Protein AF-A0A8G2MA28-F1 (afdb_monomer_lite)

pLDDT: mean 82.76, std 21.04, range [38.88, 98.56]

Secondary structure (DSSP, 8-state):
---------------------------------PPPPHHHHHHHHHHHHHHHHHHTHHHHHHHGGGS-HHHHHHHHHHHHHHHHHHHHT-HHHHHHHHHHHHHHHHHHHHHHHTT-

Foldseek 3Di:
DDDDDDDPPDDDDDDPDDDDDDDDDDPDPPPPDDDDDPVVVLLVVLLVLLVVLLVCLVVLLVLCPPPDVVLNVQSVVLSVQSVVLSVVSDPVSSVVSSVSSVVSSVVSVVRVVVVD

Organism: Staphylococcus aureus (NCBI:txid1280)

InterPro domains:
  IPR021612 Staphylococcal complement inhibitor SCIN [PF11546] (1-114)
  IPR029048 Heat shock protein 70kD, C-terminal domain superfamily [G3DSA:1.20.1270.10] (32-113)

Sequence (116 aa):
MKIRKSILAGTLAIVLASPLVNNLDKNEAQASTSLPTSNEYQNEKLANELKSLLDELNVNELATGSLNTYYKRTIKISGLKAMYALKSKDFKKMSEAKYQLQKIYNEIDEALKSKY

Structure (mmCIF, N/CA/C/O backbone):
data_AF-A0A8G2MA28-F1
#
_entry.id   AF-A0A8G2MA28-F1
#
loop_
_atom_site.group_PDB
_atom_site.id
_atom_site.type_symbol
_atom_site.label_atom_id
_atom_site.label_alt_id
_atom_site.label_comp_id
_atom_site.label_asym_id
_atom_site.label_entity_id
_atom_site.label_seq_id
_atom_site.pdbx_PDB_ins_code
_atom_site.Cartn_x
_atom_site.Cartn_y
_atom_site.Cartn_z
_atom_site.occupancy
_atom_site.B_iso_or_equiv
_atom_site.auth_seq_id
_atom_site.auth_comp_id
_atom_site.auth_asym_id
_atom_site.auth_atom_id
_atom_site.pdbx_PDB_model_num
ATOM 1 N N . MET A 1 1 ? 66.363 5.072 23.210 1.00 38.88 1 MET A N 1
ATOM 2 C CA . MET A 1 1 ? 66.103 4.613 21.824 1.00 38.88 1 MET A CA 1
ATOM 3 C C . MET A 1 1 ? 64.609 4.778 21.539 1.00 38.88 1 MET A C 1
ATOM 5 O O . MET A 1 1 ? 63.816 4.415 22.397 1.00 38.88 1 MET A O 1
ATOM 9 N N . LYS A 1 2 ? 64.224 5.432 20.432 1.00 43.00 2 LYS A N 1
ATOM 10 C CA . LYS A 1 2 ? 62.839 5.858 20.124 1.00 43.00 2 LYS A CA 1
ATOM 11 C C . LYS A 1 2 ? 62.006 4.692 19.569 1.00 43.00 2 LYS A C 1
AT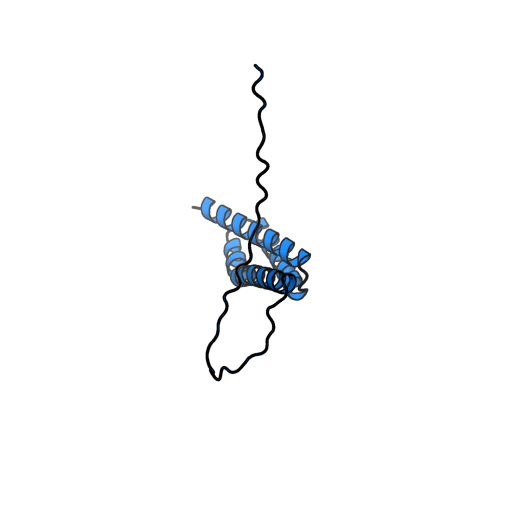OM 13 O O . LYS A 1 2 ? 62.415 4.088 18.584 1.00 43.00 2 LYS A O 1
ATOM 18 N N . ILE A 1 3 ? 60.834 4.425 20.143 1.00 56.00 3 ILE A N 1
ATOM 19 C CA . ILE A 1 3 ? 59.885 3.421 19.634 1.00 56.00 3 ILE A CA 1
ATOM 20 C C . ILE A 1 3 ? 59.054 4.078 18.523 1.00 56.00 3 ILE A C 1
ATOM 22 O O . ILE A 1 3 ? 58.337 5.046 18.777 1.00 56.00 3 ILE A O 1
ATOM 26 N N . ARG A 1 4 ? 59.172 3.593 17.282 1.00 53.31 4 ARG A N 1
ATOM 27 C CA . ARG A 1 4 ? 58.326 4.030 16.160 1.00 53.31 4 ARG A CA 1
ATOM 28 C C . ARG A 1 4 ? 57.135 3.080 16.043 1.00 53.31 4 ARG A C 1
ATOM 30 O O . ARG A 1 4 ? 57.322 1.874 15.946 1.00 53.31 4 ARG A O 1
ATOM 37 N N . LYS A 1 5 ? 55.922 3.636 16.067 1.00 55.50 5 LYS A N 1
ATOM 38 C CA . LYS A 1 5 ? 54.669 2.920 15.802 1.00 55.50 5 LYS A CA 1
ATOM 39 C C . LYS A 1 5 ? 54.532 2.718 14.291 1.00 55.50 5 LYS A C 1
ATOM 41 O O . LYS A 1 5 ? 54.460 3.701 13.559 1.00 55.50 5 LYS A O 1
ATOM 46 N N . SER A 1 6 ? 54.492 1.475 13.832 1.00 53.84 6 SER A N 1
ATOM 47 C CA . SER A 1 6 ? 54.096 1.114 12.470 1.00 53.84 6 SER A CA 1
ATOM 48 C C . SER A 1 6 ? 52.606 0.767 12.472 1.00 53.84 6 SER A C 1
ATOM 50 O O . SER A 1 6 ? 52.184 -0.203 13.095 1.00 53.84 6 SER A O 1
ATOM 52 N N . ILE A 1 7 ? 51.796 1.590 11.803 1.00 60.69 7 ILE A N 1
ATOM 53 C CA . ILE A 1 7 ? 50.393 1.279 11.516 1.00 60.69 7 ILE A CA 1
ATOM 54 C C . ILE A 1 7 ? 50.403 0.285 10.354 1.00 60.69 7 ILE A C 1
ATOM 56 O O . ILE A 1 7 ? 50.772 0.635 9.234 1.00 60.69 7 ILE A O 1
ATOM 60 N N . LEU A 1 8 ? 50.048 -0.965 10.644 1.00 51.91 8 LEU A N 1
ATOM 61 C CA . LEU A 1 8 ? 49.858 -2.012 9.649 1.00 51.91 8 LEU A CA 1
ATOM 62 C C . LEU A 1 8 ? 48.535 -1.727 8.921 1.00 51.91 8 LEU A C 1
ATOM 64 O O . LEU A 1 8 ? 47.458 -2.061 9.410 1.00 51.91 8 LEU A O 1
ATOM 68 N N . ALA A 1 9 ? 48.611 -1.035 7.786 1.00 54.78 9 ALA A N 1
ATOM 69 C CA . ALA A 1 9 ? 47.482 -0.859 6.882 1.00 54.78 9 ALA A CA 1
ATOM 70 C C . ALA A 1 9 ? 47.149 -2.219 6.245 1.00 54.78 9 ALA A C 1
ATOM 72 O O . ALA A 1 9 ? 47.793 -2.643 5.288 1.00 54.78 9 ALA A O 1
ATOM 73 N N . GLY A 1 10 ? 46.186 -2.934 6.827 1.00 50.31 10 GLY A N 1
ATOM 74 C CA . GLY A 1 10 ? 45.674 -4.186 6.281 1.00 50.31 10 GLY A CA 1
ATOM 75 C C . GLY A 1 10 ? 44.804 -3.919 5.057 1.00 50.31 10 GLY A C 1
ATOM 76 O O . GLY A 1 10 ? 43.709 -3.374 5.178 1.00 50.31 10 GLY A O 1
ATOM 77 N N . THR A 1 11 ? 45.280 -4.301 3.876 1.00 60.94 11 THR A N 1
ATOM 78 C CA . THR A 1 11 ? 44.464 -4.384 2.664 1.00 60.94 11 THR A CA 1
ATOM 79 C C . THR A 1 11 ? 43.659 -5.687 2.691 1.00 60.94 11 THR A C 1
ATOM 81 O O . THR A 1 11 ? 44.214 -6.782 2.740 1.00 60.94 11 THR A O 1
ATOM 84 N N . LEU A 1 12 ? 42.328 -5.579 2.677 1.00 45.19 12 LEU A N 1
ATOM 85 C CA . LEU A 1 12 ? 41.419 -6.716 2.505 1.00 45.19 12 LEU A CA 1
ATOM 86 C C . LEU A 1 12 ? 41.451 -7.168 1.039 1.00 45.19 12 LEU A C 1
ATOM 88 O O . LEU A 1 12 ? 40.784 -6.588 0.186 1.00 45.19 12 LEU A O 1
ATOM 92 N N . ALA A 1 13 ? 42.244 -8.197 0.742 1.00 52.00 13 ALA A N 1
ATOM 93 C CA . ALA A 1 13 ? 42.197 -8.896 -0.536 1.00 52.00 13 ALA A CA 1
ATOM 94 C C . ALA A 1 13 ? 41.091 -9.961 -0.492 1.00 52.00 13 ALA A C 1
ATOM 96 O O . ALA A 1 13 ? 41.209 -10.963 0.212 1.00 52.00 13 ALA A O 1
ATOM 97 N N . ILE A 1 14 ? 40.009 -9.750 -1.243 1.00 53.31 14 ILE A N 1
ATOM 98 C CA . ILE A 1 14 ? 38.986 -10.774 -1.474 1.00 53.31 14 ILE A CA 1
ATOM 99 C C . ILE A 1 14 ? 39.478 -11.638 -2.640 1.00 53.31 14 ILE A C 1
ATOM 101 O O . ILE A 1 14 ? 39.402 -11.236 -3.799 1.00 53.31 14 ILE A O 1
ATOM 105 N N . VAL A 1 15 ? 40.023 -12.814 -2.328 1.00 49.06 15 VAL A N 1
ATOM 106 C CA . VAL A 1 15 ? 40.339 -13.845 -3.325 1.00 49.06 15 VAL A CA 1
ATOM 107 C C . VAL A 1 15 ? 39.029 -14.530 -3.710 1.00 49.06 15 VAL A C 1
ATOM 109 O O . VAL A 1 15 ? 38.443 -15.254 -2.908 1.00 49.06 15 VAL A O 1
ATOM 112 N N . LEU A 1 16 ? 38.550 -14.292 -4.932 1.00 46.91 16 LEU A N 1
ATOM 113 C CA . LEU A 1 16 ? 37.446 -15.055 -5.515 1.00 46.91 16 LEU A CA 1
ATOM 114 C C . LEU A 1 16 ? 37.961 -16.459 -5.858 1.00 46.91 16 LEU A C 1
ATOM 116 O O . LEU A 1 16 ? 38.627 -16.658 -6.871 1.00 46.91 16 LEU A O 1
ATOM 120 N N . ALA A 1 17 ? 37.689 -17.425 -4.984 1.00 50.16 17 ALA A N 1
ATOM 121 C CA . ALA A 1 17 ? 37.927 -18.833 -5.266 1.00 50.16 17 ALA A CA 1
ATOM 122 C C . ALA A 1 17 ? 36.856 -19.346 -6.243 1.00 50.16 17 ALA A C 1
ATOM 124 O O . ALA A 1 17 ? 35.683 -19.450 -5.888 1.00 50.16 17 ALA A O 1
ATOM 125 N N . SER A 1 18 ? 37.258 -19.674 -7.470 1.00 58.19 18 SER A N 1
ATOM 126 C CA . SER A 1 18 ? 36.424 -20.425 -8.414 1.00 58.19 18 SER A CA 1
ATOM 127 C C . SER A 1 18 ? 36.451 -21.914 -8.050 1.00 58.19 18 SER A C 1
ATOM 129 O O . SER A 1 18 ? 37.548 -22.471 -7.948 1.00 58.19 18 SER A O 1
ATOM 131 N N . PRO A 1 19 ? 35.310 -22.610 -7.899 1.00 51.97 19 PRO A N 1
ATOM 132 C CA . PRO A 1 19 ? 35.321 -24.061 -7.865 1.00 51.97 19 PRO A CA 1
ATOM 133 C C . PRO A 1 19 ? 35.468 -24.594 -9.293 1.00 51.97 19 PRO A C 1
ATOM 135 O O . PRO A 1 19 ? 34.611 -24.408 -10.155 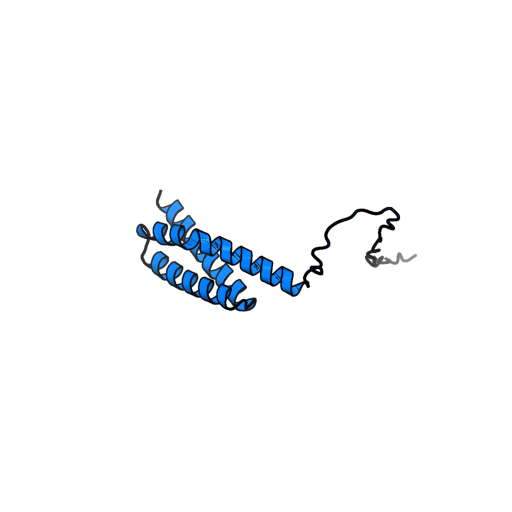1.00 51.97 19 PRO A O 1
ATOM 138 N N . LEU A 1 20 ? 36.591 -25.265 -9.525 1.00 48.44 20 LEU A N 1
ATOM 139 C CA . LEU A 1 20 ? 36.786 -26.192 -10.631 1.00 48.44 20 LEU A CA 1
ATOM 140 C C . LEU A 1 20 ? 35.793 -27.351 -10.446 1.00 48.44 20 LEU A C 1
ATOM 142 O O . LEU A 1 20 ? 35.893 -28.094 -9.471 1.00 48.44 20 LEU A O 1
ATOM 146 N N . VAL A 1 21 ? 34.843 -27.512 -11.365 1.00 47.75 21 VAL A N 1
ATOM 147 C CA . VAL A 1 21 ? 33.985 -28.702 -11.438 1.00 47.75 21 VAL A CA 1
ATOM 148 C C . VAL A 1 21 ? 34.152 -29.357 -12.802 1.00 47.75 21 VAL A C 1
ATOM 150 O O . VAL A 1 21 ? 33.533 -28.971 -13.788 1.00 47.75 21 VAL A O 1
ATOM 153 N N . ASN A 1 22 ? 35.005 -30.380 -12.830 1.00 47.09 22 ASN A N 1
ATOM 154 C CA . ASN A 1 22 ? 34.885 -31.476 -13.780 1.00 47.09 22 ASN A CA 1
ATOM 155 C C . ASN A 1 22 ? 33.776 -32.402 -13.265 1.00 47.09 22 ASN A C 1
ATOM 157 O O . ASN A 1 22 ? 33.889 -32.874 -12.133 1.00 47.09 22 ASN A O 1
ATOM 161 N N . ASN A 1 23 ? 32.747 -32.663 -14.077 1.00 46.56 23 ASN A N 1
ATOM 162 C CA . ASN A 1 23 ? 32.208 -33.996 -14.401 1.00 46.56 23 ASN A CA 1
ATOM 163 C C . ASN A 1 23 ? 30.749 -33.951 -14.897 1.00 46.56 23 ASN A C 1
ATOM 165 O O . ASN A 1 23 ? 29.870 -33.414 -14.234 1.00 46.56 23 ASN A O 1
ATOM 169 N N . LEU A 1 24 ? 30.560 -34.659 -16.016 1.00 39.09 24 LEU A N 1
ATOM 170 C CA . LEU A 1 24 ? 29.407 -35.463 -16.436 1.00 39.09 24 LEU A CA 1
ATOM 171 C C . LEU A 1 24 ? 28.028 -34.806 -16.628 1.00 39.09 24 LEU A C 1
ATOM 173 O O . LEU A 1 24 ? 27.277 -34.569 -15.689 1.00 39.09 24 LEU A O 1
ATOM 177 N N . ASP A 1 25 ? 27.682 -34.693 -17.913 1.00 50.06 25 ASP A N 1
ATOM 178 C CA . ASP A 1 25 ? 26.436 -35.165 -18.533 1.00 50.06 25 ASP A CA 1
ATOM 179 C C . ASP A 1 25 ? 25.221 -35.319 -17.603 1.00 50.06 25 ASP A C 1
ATOM 181 O O . ASP A 1 25 ? 24.991 -36.365 -16.988 1.00 50.06 25 ASP A O 1
ATOM 185 N N . LYS A 1 26 ? 24.383 -34.282 -17.579 1.00 40.53 26 LYS A N 1
ATOM 186 C CA . LYS A 1 26 ? 22.959 -34.413 -17.282 1.00 40.53 26 LYS A CA 1
ATOM 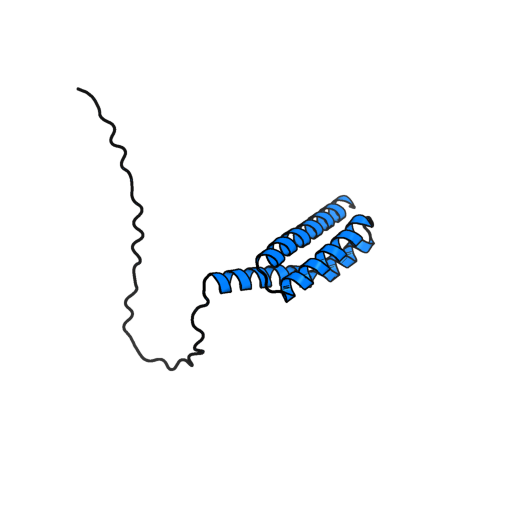187 C C . LYS A 1 26 ? 22.176 -33.545 -18.251 1.00 40.53 26 LYS A C 1
ATOM 189 O O . LYS A 1 26 ? 22.354 -32.333 -18.321 1.00 40.53 26 LYS A O 1
ATOM 194 N N . ASN A 1 27 ? 21.305 -34.219 -18.995 1.00 51.88 27 ASN A N 1
ATOM 195 C CA . ASN A 1 27 ? 20.188 -33.636 -19.714 1.00 51.88 27 ASN A CA 1
ATOM 196 C C . ASN A 1 27 ? 19.348 -32.807 -18.734 1.00 51.88 27 ASN A C 1
ATOM 198 O O . ASN A 1 27 ? 18.491 -33.344 -18.036 1.00 51.88 27 ASN A O 1
ATOM 202 N N . GLU A 1 28 ? 19.598 -31.507 -18.683 1.00 45.72 28 GLU A N 1
ATOM 203 C CA . GLU A 1 28 ? 18.729 -30.542 -18.029 1.00 45.72 28 GLU A CA 1
ATOM 204 C C . GLU A 1 28 ? 18.236 -29.593 -19.111 1.00 45.72 28 GLU A C 1
ATOM 206 O O . GLU A 1 28 ? 19.023 -28.985 -19.840 1.00 45.72 28 GLU A O 1
ATOM 211 N N . ALA A 1 29 ? 16.915 -29.524 -19.266 1.00 53.03 29 ALA A N 1
ATOM 212 C CA . ALA A 1 29 ? 16.269 -28.533 -20.101 1.00 53.03 29 ALA A CA 1
ATOM 213 C C . ALA A 1 29 ? 16.738 -27.147 -19.639 1.00 53.03 29 ALA A C 1
ATOM 215 O O . ALA A 1 29 ? 16.284 -26.634 -18.617 1.00 53.03 29 ALA A O 1
ATOM 216 N N . GLN A 1 30 ? 17.678 -26.555 -20.376 1.00 44.84 30 GLN A N 1
ATOM 217 C CA . GLN A 1 30 ? 18.101 -25.187 -20.144 1.00 44.84 30 GLN A CA 1
ATOM 218 C C . GLN A 1 30 ? 16.928 -24.284 -20.520 1.00 44.84 30 GLN A C 1
ATOM 220 O O . GLN A 1 30 ? 16.728 -23.946 -21.685 1.00 44.84 30 GLN A O 1
ATOM 225 N N . ALA A 1 31 ? 16.147 -23.860 -19.528 1.00 53.03 31 ALA A N 1
ATOM 226 C CA . ALA A 1 31 ? 15.509 -22.561 -19.625 1.00 53.03 31 ALA A CA 1
ATOM 227 C C . ALA A 1 31 ? 16.656 -21.541 -19.644 1.00 5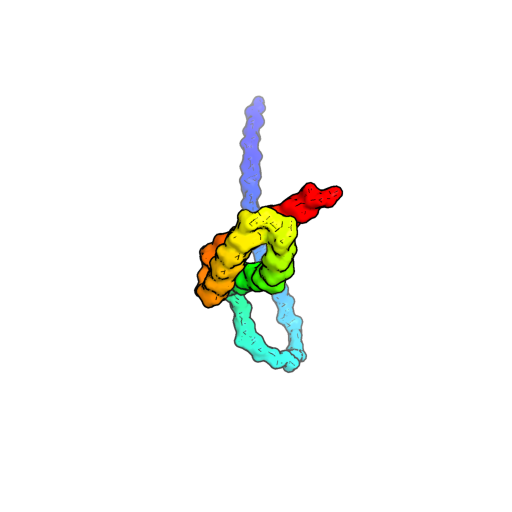3.03 31 ALA A C 1
ATOM 229 O O . ALA A 1 31 ? 17.185 -21.166 -18.601 1.00 53.03 31 ALA A O 1
ATOM 230 N N . SER A 1 32 ? 17.120 -21.175 -20.840 1.00 49.72 32 SER A N 1
ATOM 231 C CA . SER A 1 32 ? 18.172 -20.181 -21.046 1.00 49.72 32 SER A CA 1
ATOM 232 C C . SER A 1 32 ? 17.657 -18.787 -20.681 1.00 49.72 32 SER A C 1
ATOM 234 O O . SER A 1 32 ? 17.451 -17.943 -21.545 1.00 49.72 32 SER A O 1
ATOM 236 N N . THR A 1 33 ? 17.431 -18.522 -19.398 1.00 65.06 33 THR A N 1
ATOM 237 C CA . THR A 1 33 ? 17.374 -17.153 -18.890 1.00 65.06 33 THR A CA 1
ATOM 238 C C .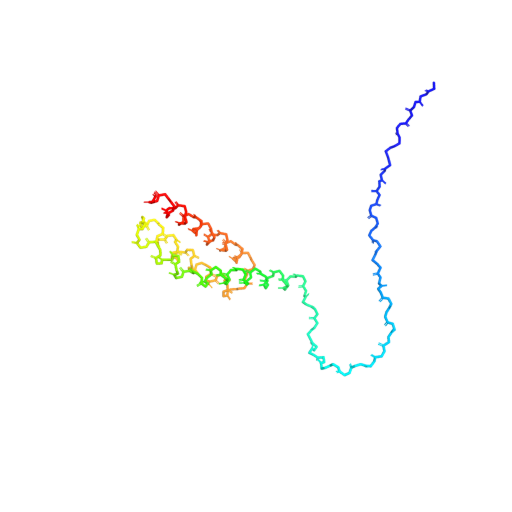 THR A 1 33 ? 18.717 -16.879 -18.239 1.00 65.06 33 THR A C 1
ATOM 240 O O . THR A 1 33 ? 19.047 -17.467 -17.209 1.00 65.06 33 THR A O 1
ATOM 243 N N . SER A 1 34 ? 19.527 -16.027 -18.866 1.00 76.00 34 SER A N 1
ATOM 244 C CA . SER A 1 34 ? 20.717 -15.459 -18.232 1.00 76.00 34 SER A CA 1
ATOM 245 C C . SER A 1 34 ? 20.368 -14.886 -16.854 1.00 76.00 34 SER A C 1
ATOM 247 O O . SER A 1 34 ? 19.256 -14.391 -16.663 1.00 76.00 34 SER A O 1
ATOM 249 N N . LEU A 1 35 ? 21.311 -14.929 -15.904 1.00 75.75 35 LEU A N 1
ATOM 250 C CA . LEU A 1 35 ? 21.133 -14.283 -14.600 1.00 75.75 35 LEU A CA 1
ATOM 251 C C . LEU A 1 35 ? 20.738 -12.806 -14.797 1.00 75.75 35 LEU A C 1
ATOM 253 O O . LEU A 1 35 ? 21.350 -12.139 -15.639 1.00 75.75 35 LEU A O 1
ATOM 257 N N . PRO A 1 36 ? 19.747 -12.292 -14.045 1.00 77.31 36 PRO A N 1
ATOM 258 C CA . PRO A 1 36 ? 19.335 -10.902 -14.157 1.00 77.31 36 PRO A CA 1
ATOM 259 C C . PRO A 1 36 ? 20.488 -9.977 -13.772 1.00 77.31 36 PRO A C 1
ATOM 261 O O . PRO A 1 36 ? 21.318 -10.283 -12.909 1.00 77.31 36 PRO A O 1
ATOM 264 N N . THR A 1 37 ? 20.524 -8.806 -14.395 1.00 85.31 37 THR A N 1
ATOM 265 C CA . THR A 1 37 ? 21.445 -7.748 -13.985 1.00 85.31 37 THR A CA 1
ATOM 266 C C . THR A 1 37 ? 21.095 -7.257 -12.575 1.00 85.31 37 THR A C 1
ATOM 268 O O . THR A 1 37 ? 19.957 -7.362 -12.114 1.00 85.31 37 THR A O 1
ATOM 271 N N . SER A 1 38 ? 22.068 -6.663 -11.875 1.00 83.06 38 SER A N 1
ATOM 272 C CA . SER A 1 38 ? 21.858 -6.116 -10.522 1.00 83.06 38 SER A CA 1
ATOM 273 C C . SER A 1 38 ? 20.656 -5.155 -10.453 1.00 83.06 38 SER A C 1
ATOM 275 O O . SER A 1 38 ? 19.854 -5.218 -9.521 1.00 83.06 38 SER A O 1
ATOM 277 N N . ASN A 1 39 ? 20.479 -4.319 -11.483 1.00 83.94 39 ASN A N 1
ATOM 278 C CA . ASN A 1 39 ? 19.385 -3.349 -11.560 1.00 83.94 39 ASN A CA 1
ATOM 279 C C . ASN A 1 39 ? 18.016 -4.007 -11.783 1.00 83.94 39 ASN A C 1
ATOM 281 O O . ASN A 1 39 ? 17.020 -3.533 -11.238 1.00 83.94 39 ASN A O 1
ATOM 285 N N . GLU A 1 40 ? 17.947 -5.077 -12.578 1.00 87.69 40 GLU A N 1
ATOM 286 C CA . GLU A 1 40 ? 16.708 -5.838 -12.788 1.00 87.69 40 GLU A CA 1
ATOM 287 C C . GLU A 1 40 ? 16.278 -6.512 -11.491 1.00 87.69 40 GLU A C 1
ATOM 289 O O . GLU A 1 40 ? 15.141 -6.331 -11.060 1.00 87.69 40 GLU A O 1
ATOM 294 N N . TYR A 1 41 ? 17.215 -7.174 -10.808 1.00 91.25 41 TYR A N 1
ATOM 295 C CA . TYR A 1 41 ? 16.938 -7.838 -9.537 1.00 91.25 41 TYR A CA 1
ATOM 296 C C . TYR A 1 41 ? 16.442 -6.858 -8.461 1.00 91.25 41 TYR A C 1
ATOM 298 O O . TYR A 1 41 ? 15.473 -7.128 -7.755 1.00 91.25 41 TYR A O 1
ATOM 306 N N . GLN A 1 42 ? 17.075 -5.687 -8.337 1.00 91.69 42 GLN A N 1
ATOM 307 C CA . GLN A 1 42 ? 16.671 -4.664 -7.364 1.00 91.69 42 GLN A CA 1
ATOM 308 C C . GLN A 1 42 ? 15.294 -4.066 -7.678 1.00 91.69 42 GLN A C 1
ATOM 310 O O . GLN A 1 42 ? 14.491 -3.864 -6.764 1.00 91.69 42 GLN A O 1
ATOM 315 N N . ASN A 1 43 ? 15.012 -3.792 -8.956 1.00 93.19 43 ASN A N 1
ATOM 316 C CA . ASN A 1 43 ? 13.705 -3.304 -9.391 1.00 93.19 43 ASN A CA 1
ATOM 317 C C . ASN A 1 43 ? 12.605 -4.335 -9.148 1.00 93.19 43 ASN A C 1
ATOM 319 O O . ASN A 1 43 ? 11.534 -3.980 -8.657 1.00 93.19 43 ASN A O 1
ATOM 323 N N . GLU A 1 44 ? 12.865 -5.600 -9.473 1.00 94.12 44 GLU A N 1
ATOM 324 C CA . GLU A 1 44 ? 11.917 -6.690 -9.270 1.00 94.12 44 GLU A CA 1
ATOM 325 C C . GLU A 1 44 ? 11.642 -6.910 -7.782 1.00 94.12 44 GLU A C 1
ATOM 327 O O . GLU A 1 44 ? 10.483 -6.952 -7.368 1.00 94.12 44 GLU A O 1
ATOM 332 N N . LYS A 1 45 ? 12.693 -6.936 -6.954 1.00 96.19 45 LYS A N 1
ATOM 333 C CA . LYS A 1 45 ? 12.558 -7.028 -5.498 1.00 96.19 45 LYS A CA 1
ATOM 334 C C . LYS A 1 45 ? 11.672 -5.909 -4.947 1.00 96.19 45 LYS A C 1
ATOM 336 O O . LYS A 1 45 ? 10.737 -6.184 -4.199 1.00 96.19 45 LYS A O 1
ATOM 341 N N . LEU A 1 46 ? 11.928 -4.660 -5.340 1.00 97.44 46 LEU A N 1
ATOM 342 C CA . LEU A 1 46 ? 11.140 -3.515 -4.882 1.00 97.44 46 LEU A CA 1
ATOM 343 C C . LEU A 1 46 ? 9.684 -3.576 -5.372 1.00 97.44 46 LEU A C 1
ATOM 345 O O . LEU A 1 46 ? 8.766 -3.237 -4.624 1.00 97.44 46 LEU A O 1
ATOM 349 N N . ALA A 1 47 ? 9.461 -4.017 -6.611 1.00 98.06 47 ALA A N 1
ATOM 350 C CA . ALA A 1 47 ? 8.120 -4.200 -7.153 1.00 98.06 47 ALA A CA 1
ATOM 351 C C . ALA A 1 47 ? 7.334 -5.263 -6.372 1.00 98.06 47 ALA A C 1
ATOM 353 O O . ALA A 1 47 ? 6.159 -5.043 -6.077 1.00 98.06 47 ALA A O 1
ATOM 354 N N . ASN A 1 48 ? 7.980 -6.371 -6.000 1.00 98.06 48 ASN A N 1
ATOM 355 C CA . ASN A 1 48 ? 7.372 -7.437 -5.205 1.00 98.06 48 ASN A CA 1
ATOM 356 C C . ASN A 1 48 ? 7.028 -6.956 -3.791 1.00 98.06 48 ASN A C 1
ATOM 358 O O . ASN A 1 48 ? 5.909 -7.159 -3.335 1.00 98.06 48 ASN A O 1
ATOM 362 N N . GLU A 1 49 ? 7.935 -6.231 -3.133 1.00 98.12 49 GLU A N 1
ATOM 363 C CA . GLU A 1 49 ? 7.672 -5.637 -1.816 1.00 98.12 49 GLU A CA 1
ATOM 364 C C . GLU A 1 49 ? 6.497 -4.644 -1.851 1.00 98.12 49 GLU A C 1
ATOM 366 O O . GLU A 1 49 ? 5.642 -4.655 -0.968 1.00 98.12 49 GLU A O 1
ATOM 371 N N . LEU A 1 50 ? 6.421 -3.792 -2.881 1.00 98.44 50 LEU A N 1
ATOM 372 C CA . LEU A 1 50 ? 5.299 -2.864 -3.053 1.00 98.44 50 LEU A CA 1
ATOM 373 C C . LEU A 1 50 ? 3.989 -3.601 -3.365 1.00 98.44 50 LEU A C 1
ATOM 375 O O . LEU A 1 50 ? 2.922 -3.175 -2.924 1.00 98.44 50 LEU A O 1
ATOM 379 N N . LYS A 1 51 ? 4.062 -4.701 -4.122 1.00 98.50 51 LYS A N 1
ATOM 380 C CA . LYS A 1 51 ? 2.909 -5.540 -4.445 1.00 98.50 51 LYS A CA 1
ATOM 381 C C . LYS A 1 51 ? 2.346 -6.220 -3.196 1.00 98.50 51 LYS A C 1
ATOM 383 O O . LYS A 1 51 ? 1.139 -6.134 -3.003 1.00 98.50 51 LYS A O 1
ATOM 388 N N . SER A 1 52 ? 3.194 -6.768 -2.324 1.00 98.44 52 SER A N 1
ATOM 389 C CA . SER A 1 52 ? 2.763 -7.333 -1.039 1.00 98.44 52 SER A CA 1
ATOM 390 C C . SER A 1 52 ? 1.979 -6.327 -0.196 1.00 98.44 52 SER A C 1
ATOM 392 O O . SER A 1 52 ? 0.913 -6.657 0.309 1.00 98.44 52 SER A O 1
ATOM 394 N N . LEU A 1 53 ? 2.440 -5.073 -0.109 1.00 98.44 53 LEU A N 1
ATOM 395 C CA . LEU A 1 53 ? 1.684 -4.031 0.597 1.00 98.44 53 LEU A CA 1
ATOM 396 C C . LEU A 1 53 ? 0.332 -3.757 -0.071 1.00 98.44 53 LEU A C 1
ATOM 398 O O . LEU A 1 53 ? -0.686 -3.655 0.602 1.00 98.44 53 LEU A O 1
ATOM 402 N N . LEU A 1 54 ? 0.299 -3.662 -1.402 1.00 98.50 54 LEU A N 1
ATOM 403 C CA . LEU A 1 54 ? -0.946 -3.438 -2.141 1.00 98.50 54 LEU A CA 1
ATOM 404 C C . LEU A 1 54 ? -1.961 -4.578 -1.982 1.00 98.50 54 LEU A C 1
ATOM 406 O O . LEU A 1 54 ? -3.160 -4.313 -2.051 1.00 98.50 54 LEU A O 1
ATOM 410 N N . ASP A 1 55 ? -1.511 -5.813 -1.766 1.00 98.44 55 ASP A N 1
ATOM 411 C CA . ASP A 1 55 ? -2.398 -6.957 -1.524 1.00 98.44 55 ASP A CA 1
ATOM 412 C C . ASP A 1 55 ? -3.168 -6.816 -0.201 1.00 98.44 55 ASP A C 1
ATOM 414 O O . ASP A 1 55 ? -4.335 -7.198 -0.111 1.00 98.44 55 ASP A O 1
ATOM 418 N N . GLU A 1 56 ? -2.570 -6.160 0.794 1.00 97.69 56 GLU A N 1
ATOM 419 C CA . GLU A 1 56 ? -3.183 -5.881 2.098 1.00 97.69 56 GLU A CA 1
ATOM 420 C C . GLU A 1 56 ? -3.906 -4.521 2.157 1.00 97.69 56 GLU A C 1
ATOM 422 O O . GLU A 1 56 ? -4.490 -4.155 3.184 1.00 97.69 56 GLU A O 1
ATOM 427 N N . LEU A 1 57 ? -3.916 -3.755 1.058 1.00 98.25 57 LEU A N 1
ATOM 428 C CA . LEU A 1 57 ? -4.486 -2.404 1.015 1.00 98.25 57 LEU A CA 1
ATOM 429 C C . LEU A 1 57 ? -5.958 -2.368 1.405 1.00 98.25 57 LEU A C 1
ATOM 431 O O . LEU A 1 57 ? -6.353 -1.514 2.195 1.00 98.25 57 LEU A O 1
ATOM 435 N N . ASN A 1 58 ? -6.760 -3.291 0.878 1.00 97.75 58 ASN A N 1
ATOM 436 C CA . ASN A 1 58 ? -8.191 -3.316 1.163 1.00 97.75 58 ASN A CA 1
ATOM 437 C C . ASN A 1 58 ? -8.475 -3.622 2.644 1.00 97.75 58 ASN A C 1
ATOM 439 O O . ASN A 1 58 ? -9.403 -3.063 3.222 1.00 97.75 58 ASN A O 1
ATOM 443 N N . VAL A 1 59 ? -7.653 -4.471 3.272 1.00 97.88 59 VAL A N 1
ATOM 444 C CA . VAL A 1 59 ? -7.775 -4.808 4.699 1.00 97.88 59 VAL A CA 1
ATOM 445 C C . VAL A 1 59 ? -7.496 -3.573 5.552 1.00 97.88 59 VAL A C 1
ATOM 447 O O . VAL A 1 59 ? -8.311 -3.204 6.398 1.00 97.88 59 VAL A O 1
ATOM 450 N N . ASN A 1 60 ? -6.388 -2.884 5.276 1.00 98.00 60 ASN A N 1
ATOM 451 C CA . ASN A 1 60 ? -6.017 -1.666 5.987 1.00 98.00 60 ASN A CA 1
ATOM 452 C C . ASN A 1 60 ? -7.022 -0.528 5.744 1.00 98.00 60 ASN A C 1
ATOM 454 O O . ASN A 1 60 ? -7.392 0.180 6.680 1.00 98.00 60 ASN A O 1
ATOM 458 N N . GLU A 1 61 ? -7.524 -0.362 4.514 1.00 97.94 61 GLU A N 1
ATOM 459 C CA . GLU A 1 61 ? -8.554 0.638 4.209 1.00 97.94 61 GLU A CA 1
ATOM 460 C C . GLU A 1 61 ? -9.836 0.366 5.004 1.00 97.94 61 GLU A C 1
ATOM 462 O O . GLU A 1 61 ? -10.399 1.292 5.595 1.00 97.94 61 GLU A O 1
ATOM 467 N N . LEU A 1 62 ? -10.270 -0.894 5.079 1.00 97.75 62 LEU A N 1
ATOM 468 C CA . LEU A 1 62 ? -11.444 -1.284 5.852 1.00 97.75 62 LEU A CA 1
ATOM 469 C C . LEU A 1 62 ? -11.251 -1.032 7.354 1.00 97.75 62 LEU A C 1
ATOM 471 O O . LEU A 1 62 ? -12.162 -0.517 8.007 1.00 97.75 62 LEU A O 1
ATOM 475 N N . ALA A 1 63 ? -10.058 -1.309 7.889 1.00 96.44 63 ALA A N 1
ATOM 476 C CA . ALA A 1 63 ? -9.726 -1.066 9.293 1.00 96.44 63 ALA A CA 1
ATOM 477 C C . ALA A 1 63 ? -9.867 0.419 9.688 1.00 96.44 63 ALA A C 1
ATOM 479 O O . ALA A 1 63 ? -10.290 0.736 10.805 1.00 96.44 63 ALA A O 1
ATOM 480 N N . THR A 1 64 ? -9.632 1.346 8.748 1.00 97.12 64 THR A N 1
ATOM 481 C CA . THR A 1 64 ? -9.849 2.786 8.986 1.00 97.12 64 THR A CA 1
ATOM 482 C C . THR A 1 64 ? -11.312 3.182 9.182 1.00 97.12 64 THR A C 1
ATOM 484 O O . THR A 1 64 ? -11.575 4.295 9.632 1.00 97.12 64 THR A O 1
ATOM 487 N N . GLY A 1 65 ? -12.278 2.302 8.889 1.00 95.69 65 GLY A N 1
ATOM 488 C CA . GLY A 1 65 ? -13.708 2.594 9.025 1.00 95.69 65 GLY A CA 1
ATOM 489 C C . GLY A 1 65 ? -14.133 2.987 10.443 1.00 95.69 65 GLY A C 1
ATOM 490 O O . GLY A 1 65 ? -15.120 3.699 10.607 1.00 95.69 65 GLY A O 1
ATOM 491 N N . SER A 1 66 ? -13.367 2.567 11.453 1.00 94.12 66 SER A N 1
ATOM 492 C CA . SER A 1 66 ? -13.617 2.884 12.862 1.00 94.12 66 SER A CA 1
ATOM 493 C C . SER A 1 66 ? -12.651 3.925 13.455 1.00 94.12 66 SER A C 1
ATOM 495 O O . SER A 1 66 ? -12.707 4.192 14.659 1.00 94.12 66 SER A O 1
ATOM 497 N N . LEU A 1 67 ? -11.756 4.477 12.630 1.00 96.06 67 LEU A N 1
ATOM 498 C CA . LEU A 1 67 ? -10.741 5.461 13.008 1.00 96.06 67 LEU A CA 1
ATOM 499 C C . LEU A 1 67 ? -11.123 6.869 12.518 1.00 96.06 67 LEU A C 1
ATOM 501 O O . LEU A 1 67 ? -12.124 7.073 11.832 1.00 96.06 67 LEU A O 1
ATOM 505 N N . ASN A 1 68 ? -10.299 7.863 12.860 1.00 96.38 68 ASN A N 1
ATOM 506 C CA . ASN A 1 68 ? -10.449 9.231 12.363 1.00 96.38 68 ASN A CA 1
ATOM 507 C C . ASN A 1 68 ? -10.408 9.279 10.816 1.00 96.38 68 ASN A C 1
ATOM 509 O O . ASN A 1 68 ? -9.652 8.549 10.169 1.00 96.38 68 ASN A O 1
ATOM 513 N N . THR A 1 69 ? -11.173 10.194 10.215 1.00 96.88 69 THR A N 1
ATOM 514 C CA . THR A 1 69 ? -11.226 10.415 8.759 1.00 96.88 69 THR A CA 1
ATOM 515 C C . THR A 1 69 ? -9.863 10.715 8.133 1.00 96.88 69 THR A C 1
ATOM 517 O O . THR A 1 69 ? -9.663 10.422 6.951 1.00 96.88 69 THR A O 1
ATOM 520 N N . TYR A 1 70 ? -8.912 11.240 8.916 1.00 97.62 70 TYR A N 1
ATOM 521 C CA . TYR A 1 70 ? -7.510 11.388 8.526 1.00 97.62 70 TYR A CA 1
ATOM 522 C C . TYR A 1 70 ? -6.941 10.094 7.926 1.00 97.62 70 TYR A C 1
ATOM 524 O O . TYR A 1 70 ? -6.448 10.127 6.799 1.00 97.62 70 TYR A O 1
ATOM 532 N N . TYR A 1 71 ? -7.079 8.956 8.616 1.00 98.06 71 TYR A N 1
ATOM 533 C CA . TYR A 1 71 ? -6.483 7.689 8.183 1.00 98.06 71 TYR A CA 1
ATOM 534 C C . TYR A 1 71 ? -7.087 7.209 6.866 1.00 98.06 71 TYR A C 1
ATOM 536 O O . TYR A 1 71 ? -6.353 6.907 5.926 1.00 98.06 71 TYR A O 1
ATOM 544 N N . LYS A 1 72 ? -8.423 7.244 6.756 1.00 98.00 72 LYS A N 1
ATOM 545 C CA . LYS A 1 72 ? -9.151 6.851 5.540 1.00 98.00 72 LYS A CA 1
ATOM 546 C C . LYS A 1 72 ? -8.776 7.707 4.330 1.00 98.00 72 LYS A C 1
ATOM 548 O O . LYS A 1 72 ? -8.674 7.204 3.214 1.00 98.00 72 LYS A O 1
ATOM 553 N N . ARG A 1 73 ? -8.570 9.011 4.527 1.00 98.12 73 ARG A N 1
ATOM 554 C CA . ARG A 1 73 ? -8.130 9.912 3.454 1.00 98.12 73 ARG A CA 1
ATOM 555 C C . ARG A 1 73 ? -6.699 9.595 3.023 1.00 98.12 73 ARG A C 1
ATOM 557 O O . ARG A 1 73 ? -6.435 9.497 1.827 1.00 98.12 73 ARG A O 1
ATOM 564 N N . THR A 1 74 ? -5.792 9.429 3.983 1.00 98.12 74 THR A N 1
ATOM 565 C CA . THR A 1 74 ? -4.368 9.214 3.707 1.00 98.12 74 THR A CA 1
ATOM 566 C C . THR A 1 74 ? -4.121 7.868 3.031 1.00 98.12 74 THR A C 1
ATOM 568 O O . THR A 1 74 ? -3.430 7.830 2.015 1.00 98.12 74 THR A O 1
ATOM 571 N N . ILE A 1 75 ? -4.741 6.780 3.506 1.00 98.31 75 ILE A N 1
ATOM 572 C CA . ILE A 1 75 ? -4.553 5.448 2.911 1.00 98.31 75 ILE A CA 1
ATOM 573 C C . ILE A 1 75 ? -5.035 5.382 1.460 1.00 98.31 75 ILE A C 1
ATOM 575 O O . ILE A 1 75 ? -4.347 4.805 0.623 1.00 98.31 75 ILE A O 1
ATOM 579 N N . LYS A 1 76 ? -6.150 6.044 1.125 1.00 98.06 76 LYS A N 1
ATOM 580 C CA . LYS A 1 76 ? -6.653 6.114 -0.255 1.00 98.06 76 LYS A CA 1
ATOM 581 C C . LYS A 1 76 ? -5.671 6.802 -1.198 1.00 98.06 76 LYS A C 1
ATOM 583 O O . LYS A 1 76 ? -5.425 6.317 -2.300 1.00 98.06 76 LYS A O 1
ATOM 588 N N . ILE A 1 77 ? -5.090 7.921 -0.764 1.00 98.12 77 ILE A N 1
ATOM 589 C CA . ILE A 1 77 ? -4.108 8.668 -1.560 1.00 98.12 77 ILE A CA 1
ATOM 590 C C . ILE A 1 77 ? -2.824 7.845 -1.725 1.00 98.12 77 ILE A C 1
ATOM 592 O O . ILE A 1 77 ? -2.334 7.688 -2.846 1.00 98.12 77 ILE A O 1
ATOM 596 N N . SER A 1 78 ? -2.304 7.281 -0.632 1.00 98.25 78 SER A N 1
ATOM 597 C CA . SER A 1 78 ? -1.102 6.439 -0.658 1.00 98.25 78 SER A CA 1
ATOM 598 C C . SER A 1 78 ? -1.297 5.184 -1.513 1.00 98.25 78 SER A C 1
ATOM 600 O O . SER A 1 78 ? -0.416 4.842 -2.301 1.00 98.25 78 SER A O 1
ATOM 602 N N . GLY A 1 79 ? -2.464 4.539 -1.428 1.00 98.12 79 GLY A N 1
ATOM 603 C CA . GLY A 1 79 ? -2.826 3.374 -2.235 1.00 98.12 79 GLY A CA 1
ATOM 604 C C . GLY A 1 79 ? -2.820 3.680 -3.732 1.00 98.12 79 GLY A C 1
ATOM 605 O O . GLY A 1 79 ? -2.154 2.987 -4.499 1.00 98.12 79 GLY A O 1
ATOM 606 N N . LEU A 1 80 ? -3.459 4.777 -4.156 1.00 98.06 80 LEU A N 1
ATOM 607 C CA . LEU A 1 80 ? -3.440 5.207 -5.561 1.00 98.06 80 LEU A CA 1
ATOM 608 C C . LEU A 1 80 ? -2.019 5.494 -6.062 1.00 98.06 80 LEU A C 1
ATOM 610 O O . LEU A 1 80 ? -1.651 5.088 -7.169 1.00 98.06 80 LEU A O 1
ATOM 614 N N . LYS A 1 81 ? -1.197 6.158 -5.241 1.00 97.94 81 LYS A N 1
ATOM 615 C CA . LYS A 1 81 ? 0.204 6.438 -5.577 1.00 97.94 81 LYS A CA 1
ATOM 616 C C . LYS A 1 81 ? 1.010 5.150 -5.755 1.00 97.94 81 LYS A C 1
ATOM 618 O O . LYS A 1 81 ? 1.767 5.046 -6.718 1.00 97.94 81 LYS A O 1
ATOM 623 N N . ALA A 1 82 ? 0.818 4.167 -4.877 1.00 98.44 82 ALA A N 1
ATOM 624 C CA . ALA A 1 82 ? 1.455 2.855 -4.961 1.00 98.44 82 ALA A CA 1
ATOM 625 C C . ALA A 1 82 ? 1.022 2.068 -6.206 1.00 98.44 82 ALA A C 1
ATOM 627 O O . ALA A 1 82 ? 1.879 1.547 -6.919 1.00 98.44 82 ALA A O 1
ATOM 628 N N . MET A 1 83 ? -0.274 2.053 -6.535 1.00 98.12 83 MET A N 1
ATOM 629 C CA . MET A 1 83 ? -0.777 1.408 -7.755 1.00 98.12 83 MET A CA 1
ATOM 630 C C . MET A 1 83 ? -0.160 2.023 -9.017 1.00 98.12 83 MET A C 1
ATOM 632 O O . MET A 1 83 ? 0.288 1.304 -9.914 1.00 98.12 83 MET A O 1
ATOM 636 N N . TYR A 1 84 ? -0.090 3.357 -9.080 1.00 98.31 84 TYR A N 1
ATOM 637 C CA . TYR A 1 84 ? 0.523 4.057 -10.207 1.00 98.31 84 TYR A CA 1
ATOM 638 C C . TYR A 1 84 ? 2.032 3.803 -10.295 1.00 98.31 84 TYR A C 1
ATOM 640 O O . TYR A 1 84 ? 2.554 3.522 -11.375 1.00 98.31 84 TYR A O 1
ATOM 648 N N . ALA A 1 85 ? 2.732 3.855 -9.160 1.00 98.06 85 ALA A N 1
ATOM 649 C CA . ALA A 1 85 ? 4.160 3.589 -9.091 1.00 98.06 85 ALA A CA 1
ATOM 650 C C . ALA A 1 85 ? 4.497 2.173 -9.582 1.00 98.06 85 ALA A C 1
ATOM 652 O O . ALA A 1 85 ? 5.355 2.026 -10.456 1.00 98.06 85 ALA A O 1
ATOM 653 N N . LEU A 1 86 ? 3.768 1.155 -9.110 1.00 97.81 86 LEU A N 1
ATOM 654 C CA . LEU A 1 86 ? 3.966 -0.234 -9.527 1.00 97.81 86 LEU A CA 1
ATOM 655 C C . LEU A 1 86 ? 3.710 -0.428 -11.029 1.00 97.81 86 LEU A C 1
ATOM 657 O O . LEU A 1 86 ? 4.468 -1.133 -11.697 1.00 97.81 86 LEU A O 1
ATOM 661 N N . LYS A 1 87 ? 2.677 0.229 -11.576 1.00 97.06 87 LYS A N 1
ATOM 662 C CA . LYS A 1 87 ? 2.384 0.209 -13.018 1.00 97.06 87 LYS A CA 1
ATOM 663 C C . LYS A 1 87 ? 3.490 0.878 -13.838 1.00 97.06 87 LYS A C 1
ATOM 665 O O . LYS A 1 87 ? 3.794 0.415 -14.930 1.00 97.06 87 LYS A O 1
ATOM 670 N N . SER A 1 88 ? 4.089 1.949 -13.317 1.00 95.81 88 SER A N 1
ATOM 671 C CA . SER A 1 88 ? 5.142 2.698 -14.010 1.00 95.81 88 SER A CA 1
ATOM 672 C C . SER A 1 88 ? 6.505 2.000 -14.037 1.00 95.81 88 SER A C 1
ATOM 674 O O . SER A 1 88 ? 7.348 2.399 -14.833 1.00 95.81 88 SER A O 1
ATOM 676 N N . LYS A 1 89 ? 6.728 0.994 -13.172 1.00 94.19 89 LYS A N 1
ATOM 677 C CA . LYS A 1 89 ? 8.008 0.267 -13.022 1.00 94.19 89 LYS A CA 1
ATOM 678 C C . LYS A 1 89 ? 9.226 1.176 -12.786 1.00 94.19 89 LYS A C 1
ATOM 680 O O . LYS A 1 89 ? 10.365 0.773 -12.986 1.00 94.19 89 LYS A O 1
ATOM 685 N N . ASP A 1 90 ? 8.984 2.396 -12.316 1.00 95.88 90 ASP A N 1
ATOM 686 C CA . ASP A 1 90 ? 10.003 3.388 -11.991 1.00 95.88 90 ASP A CA 1
ATOM 687 C C . ASP A 1 90 ? 10.487 3.174 -10.552 1.00 95.88 90 ASP A C 1
ATOM 689 O O . ASP A 1 90 ? 9.707 3.294 -9.602 1.00 95.88 90 ASP A O 1
ATOM 693 N N . PHE A 1 91 ? 11.777 2.864 -10.389 1.00 95.19 91 PHE A N 1
ATOM 694 C CA . PHE A 1 91 ? 12.383 2.574 -9.086 1.00 95.19 91 PHE A CA 1
ATOM 695 C C . PHE A 1 91 ? 12.119 3.675 -8.051 1.00 95.19 91 PHE A C 1
ATOM 697 O O . PHE A 1 91 ? 11.753 3.396 -6.907 1.00 95.19 91 PHE A O 1
ATOM 704 N N . LYS A 1 92 ? 12.274 4.944 -8.449 1.00 97.12 92 LYS A N 1
ATOM 705 C CA . LYS A 1 92 ? 12.138 6.094 -7.551 1.00 97.12 92 LYS A CA 1
ATOM 706 C C . LYS A 1 92 ? 10.701 6.216 -7.060 1.00 97.12 92 LYS A C 1
ATOM 708 O O . LYS A 1 92 ? 10.476 6.350 -5.858 1.00 97.12 92 LYS A O 1
ATOM 713 N N . LYS A 1 93 ? 9.732 6.120 -7.974 1.00 97.81 93 LYS A N 1
ATOM 714 C CA . LYS A 1 93 ? 8.305 6.181 -7.625 1.00 97.81 93 LYS A CA 1
ATOM 715 C C . LYS A 1 93 ? 7.889 5.000 -6.754 1.00 97.81 93 LYS A C 1
ATOM 717 O O . LYS A 1 93 ? 7.144 5.203 -5.799 1.00 97.81 93 LYS A O 1
ATOM 722 N N . MET A 1 94 ? 8.367 3.789 -7.057 1.00 98.25 94 MET A N 1
ATOM 723 C CA . MET A 1 94 ? 8.056 2.594 -6.265 1.00 98.25 94 MET A CA 1
ATOM 724 C C . MET A 1 94 ? 8.613 2.699 -4.845 1.00 98.25 94 MET A C 1
ATOM 726 O O . MET A 1 94 ? 7.896 2.412 -3.891 1.00 98.25 94 MET A O 1
ATOM 730 N N . SER A 1 95 ? 9.849 3.177 -4.694 1.00 98.06 95 SER A N 1
ATOM 731 C CA . SER A 1 95 ? 10.493 3.342 -3.387 1.00 98.06 95 SER A CA 1
ATOM 732 C C . SER A 1 95 ? 9.762 4.375 -2.526 1.00 98.06 95 SER A C 1
ATOM 734 O O . SER A 1 95 ? 9.408 4.105 -1.376 1.00 98.06 95 SER A O 1
ATOM 736 N N . GLU A 1 96 ? 9.438 5.532 -3.110 1.00 98.12 96 GLU A N 1
ATOM 737 C CA . GLU A 1 96 ? 8.691 6.581 -2.416 1.00 98.12 96 GLU A CA 1
ATOM 738 C C . GLU A 1 96 ? 7.291 6.101 -2.010 1.00 98.12 96 GLU A C 1
ATOM 740 O O . GLU A 1 96 ? 6.865 6.304 -0.872 1.00 98.12 96 GLU A O 1
ATOM 745 N N . ALA A 1 97 ? 6.577 5.437 -2.921 1.00 98.50 97 ALA A N 1
ATOM 746 C CA . ALA A 1 97 ? 5.237 4.939 -2.643 1.00 98.50 97 ALA A CA 1
ATOM 747 C C . ALA A 1 97 ? 5.234 3.813 -1.601 1.00 98.50 97 ALA A C 1
ATOM 749 O O . ALA A 1 97 ? 4.361 3.809 -0.736 1.00 98.50 97 ALA A O 1
ATOM 750 N N . LYS A 1 98 ? 6.228 2.913 -1.624 1.00 98.50 98 LYS A N 1
ATOM 751 C CA . LYS A 1 98 ? 6.408 1.869 -0.603 1.00 98.50 98 LYS A CA 1
ATOM 752 C C . LYS A 1 98 ? 6.520 2.487 0.786 1.00 98.50 98 LYS A C 1
ATOM 754 O O . LYS A 1 98 ? 5.797 2.086 1.691 1.00 98.50 98 LYS A O 1
ATOM 759 N N . TYR A 1 99 ? 7.391 3.484 0.950 1.00 98.25 99 TYR A N 1
ATOM 760 C CA . TYR A 1 99 ? 7.563 4.149 2.241 1.00 98.25 99 TYR A CA 1
ATOM 761 C C . TYR A 1 99 ? 6.281 4.856 2.700 1.00 98.25 99 TYR A C 1
ATOM 763 O O . TYR A 1 99 ? 5.887 4.729 3.858 1.00 98.25 99 TYR A O 1
ATOM 771 N N . GLN A 1 100 ? 5.598 5.570 1.798 1.00 98.06 100 GLN A N 1
ATOM 772 C CA . GLN A 1 100 ? 4.349 6.260 2.138 1.00 98.06 100 GLN A CA 1
ATOM 773 C C . GLN A 1 100 ? 3.227 5.295 2.528 1.00 98.06 100 GLN A C 1
ATOM 775 O O . GLN A 1 100 ? 2.473 5.590 3.456 1.00 98.06 100 GLN A O 1
ATOM 780 N N . LEU A 1 101 ? 3.123 4.151 1.847 1.00 98.50 101 LEU A N 1
ATOM 781 C CA . LEU A 1 101 ? 2.113 3.143 2.146 1.00 98.50 101 LEU A CA 1
ATOM 782 C C . LEU A 1 101 ? 2.417 2.409 3.460 1.00 98.50 101 LEU A C 1
ATOM 784 O O . LEU A 1 101 ? 1.540 2.289 4.308 1.00 98.50 101 LEU A O 1
ATOM 788 N N . GLN A 1 102 ? 3.675 2.022 3.686 1.00 98.56 102 GLN A N 1
ATOM 789 C CA . GLN A 1 102 ? 4.092 1.413 4.951 1.00 98.56 102 GLN A CA 1
ATOM 790 C C . GLN A 1 102 ? 3.869 2.355 6.138 1.00 98.56 102 GLN A C 1
ATOM 792 O O . GLN A 1 102 ? 3.416 1.932 7.198 1.00 98.56 102 GLN A O 1
ATOM 797 N N . LYS A 1 103 ? 4.177 3.647 5.970 1.00 98.44 103 LYS A N 1
ATOM 798 C CA . LYS A 1 103 ? 3.994 4.642 7.027 1.00 98.44 103 LYS A CA 1
ATOM 799 C C . LYS A 1 103 ? 2.534 4.724 7.473 1.00 98.44 103 LYS A C 1
ATOM 801 O O . LYS A 1 103 ? 2.282 4.719 8.674 1.00 98.44 103 LYS A O 1
ATOM 806 N N . ILE A 1 104 ? 1.584 4.767 6.534 1.00 98.50 104 ILE A N 1
ATOM 807 C CA . ILE A 1 104 ? 0.163 4.826 6.900 1.00 98.50 104 ILE A CA 1
ATOM 808 C C . ILE A 1 104 ? -0.333 3.510 7.515 1.00 98.50 104 ILE A C 1
ATOM 810 O O . ILE A 1 104 ? -1.169 3.572 8.406 1.00 98.50 104 ILE A O 1
ATOM 814 N N . TYR A 1 105 ? 0.201 2.346 7.124 1.00 98.56 105 TYR A N 1
ATOM 815 C CA . TYR A 1 105 ? -0.120 1.078 7.802 1.00 98.56 105 TYR A CA 1
ATOM 816 C C . TYR A 1 105 ? 0.327 1.101 9.262 1.00 98.56 105 TYR A C 1
ATOM 818 O O . TYR A 1 105 ? -0.482 0.865 10.150 1.00 98.56 105 TYR A O 1
ATOM 826 N N . ASN A 1 106 ? 1.562 1.532 9.525 1.00 98.31 106 ASN A N 1
ATOM 827 C CA . ASN A 1 106 ? 2.059 1.655 10.895 1.00 98.31 106 ASN A CA 1
ATOM 828 C C . ASN A 1 106 ? 1.228 2.661 11.718 1.00 98.31 106 ASN A C 1
ATOM 830 O O . ASN A 1 106 ? 0.927 2.416 12.880 1.00 98.31 106 ASN A O 1
ATOM 834 N N . GLU A 1 107 ? 0.836 3.795 11.124 1.00 97.94 107 GLU A N 1
ATOM 835 C CA . GLU A 1 107 ? -0.036 4.779 11.783 1.00 97.94 107 GLU A CA 1
ATOM 836 C C . GLU A 1 107 ? -1.432 4.211 12.102 1.00 97.94 107 GLU A C 1
ATOM 838 O O . GLU A 1 107 ? -2.003 4.554 13.138 1.00 97.94 107 GLU A O 1
ATOM 843 N N . ILE A 1 108 ? -1.980 3.353 11.234 1.00 97.88 108 ILE A N 1
ATOM 844 C CA . ILE A 1 108 ? -3.251 2.653 11.464 1.00 97.88 108 ILE A CA 1
ATOM 845 C C . ILE A 1 108 ? -3.101 1.633 12.595 1.00 97.88 108 ILE A C 1
ATOM 847 O O . ILE A 1 108 ? -3.937 1.620 13.496 1.00 97.88 108 ILE A O 1
ATOM 851 N N . ASP A 1 109 ? -2.034 0.834 12.595 1.00 97.44 109 ASP A N 1
ATOM 852 C CA . ASP A 1 109 ? -1.776 -0.161 13.640 1.00 97.44 109 ASP A CA 1
ATOM 853 C C . ASP A 1 109 ? -1.667 0.486 15.024 1.00 97.44 109 ASP A C 1
ATOM 855 O O . ASP A 1 109 ? -2.290 0.027 15.980 1.00 97.44 109 ASP A O 1
ATOM 859 N N . GLU A 1 110 ? -0.930 1.591 15.144 1.00 97.44 110 GLU A N 1
ATOM 860 C CA . GLU A 1 110 ? -0.816 2.332 16.406 1.00 97.44 110 GLU A CA 1
AT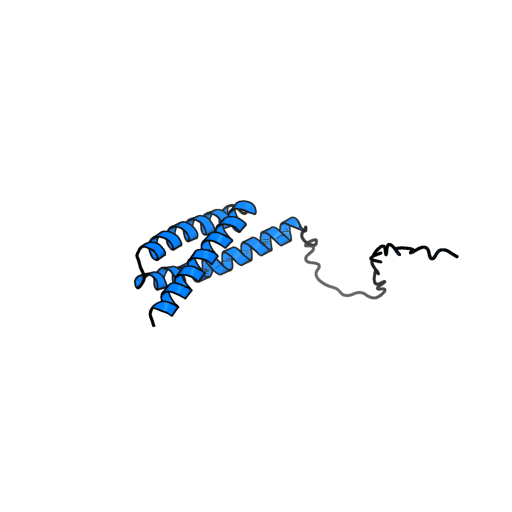OM 861 C C . GLU A 1 110 ? -2.152 2.966 16.834 1.00 97.44 110 GLU A C 1
ATOM 863 O O . GLU A 1 110 ? -2.521 2.949 18.014 1.00 97.44 110 GLU A O 1
ATOM 868 N N . ALA A 1 111 ? -2.936 3.473 15.880 1.00 96.56 111 ALA A N 1
ATOM 869 C CA . ALA A 1 111 ? -4.278 3.982 16.156 1.00 96.56 111 ALA A CA 1
ATOM 870 C C . ALA A 1 111 ? -5.240 2.883 16.640 1.00 96.56 111 ALA A C 1
ATOM 872 O O . ALA A 1 111 ? -6.107 3.143 17.472 1.00 96.56 111 ALA A O 1
ATOM 873 N N . LEU A 1 112 ? -5.095 1.653 16.142 1.00 95.69 112 LEU A N 1
ATOM 874 C CA . LEU A 1 112 ? -5.885 0.509 16.596 1.00 95.69 112 LEU A CA 1
ATOM 875 C C . LEU A 1 112 ? -5.434 0.010 17.971 1.00 95.69 112 LEU A C 1
ATOM 877 O O . LEU A 1 112 ? -6.288 -0.281 18.806 1.00 95.69 112 LEU A O 1
ATOM 881 N N . LYS A 1 113 ? -4.122 -0.041 18.238 1.00 95.75 113 LYS A N 1
ATOM 882 C CA . LYS A 1 113 ? -3.578 -0.423 19.555 1.00 95.75 113 LYS A CA 1
ATOM 883 C C . LYS A 1 113 ? -4.016 0.529 20.660 1.00 95.75 113 LYS A C 1
ATOM 885 O O . LYS A 1 113 ? -4.322 0.078 21.747 1.00 95.75 113 LYS A O 1
ATOM 890 N N . SER A 1 114 ? -4.059 1.830 20.380 1.00 93.12 114 SER A N 1
ATOM 891 C CA . SER A 1 114 ? -4.472 2.854 21.354 1.00 93.12 114 SER A CA 1
ATOM 892 C C . SER A 1 114 ? -5.981 2.906 21.621 1.00 93.12 114 SER A C 1
ATOM 894 O O . SER A 1 114 ? -6.422 3.642 22.503 1.00 93.12 114 SER A O 1
ATOM 896 N N . LYS A 1 115 ? -6.785 2.161 20.855 1.00 87.50 115 LYS A N 1
ATOM 897 C CA . LYS A 1 115 ? -8.246 2.136 20.986 1.00 87.50 115 LYS A CA 1
ATOM 898 C C . LYS A 1 115 ? -8.741 1.165 22.066 1.00 87.50 115 LYS A C 1
ATOM 900 O O . LYS A 1 115 ? -9.887 1.302 22.499 1.00 87.50 115 LYS A O 1
ATOM 905 N N . TYR A 1 116 ? -7.907 0.208 22.467 1.00 76.88 116 TYR A N 1
ATOM 906 C CA . TYR A 1 116 ? -8.197 -0.832 23.456 1.00 76.88 116 TYR A CA 1
ATOM 907 C C . TYR A 1 116 ? -7.182 -0.780 24.597 1.00 76.88 116 TYR A C 1
ATOM 909 O O . TYR A 1 116 ? -7.568 -1.184 25.715 1.00 76.88 116 TYR A O 1
#

Radius of gyration: 25.14 Å; chains: 1; bounding box: 80×47×44 Å